Protein AF-A0A920EE60-F1 (afdb_monomer)

Structure (mmCIF, N/CA/C/O backbone):
data_AF-A0A920EE60-F1
#
_entry.id   AF-A0A920EE60-F1
#
loop_
_atom_site.group_PDB
_atom_site.id
_atom_site.type_symbol
_atom_site.label_atom_id
_atom_site.label_alt_id
_atom_site.label_comp_id
_atom_site.label_asym_id
_atom_site.label_entity_id
_atom_site.label_seq_id
_atom_site.pdbx_PDB_ins_code
_atom_site.Cartn_x
_atom_site.Cartn_y
_atom_site.Cartn_z
_atom_site.occupancy
_atom_site.B_iso_or_equiv
_atom_site.auth_seq_id
_atom_site.auth_comp_id
_atom_site.auth_asym_id
_atom_site.auth_atom_id
_atom_site.pdbx_PDB_model_num
ATOM 1 N N . MET A 1 1 ? -4.040 13.026 -26.670 1.00 43.59 1 MET A N 1
ATOM 2 C CA . MET A 1 1 ? -3.070 12.987 -25.557 1.00 43.59 1 MET A CA 1
ATOM 3 C C . MET A 1 1 ? -2.309 11.680 -25.669 1.00 43.59 1 MET A C 1
ATOM 5 O O . MET A 1 1 ? -2.954 10.640 -25.616 1.00 43.59 1 MET A O 1
ATOM 9 N N . LEU A 1 2 ? -0.996 11.716 -25.927 1.00 52.25 2 LEU A N 1
ATOM 10 C CA . LEU A 1 2 ? -0.167 10.510 -25.833 1.00 52.25 2 LEU A CA 1
ATOM 11 C C . LEU A 1 2 ? -0.231 10.015 -24.383 1.00 52.25 2 LEU A C 1
ATOM 13 O O . LEU A 1 2 ? -0.049 10.809 -23.465 1.00 52.25 2 LEU A O 1
ATOM 17 N N . ALA A 1 3 ? -0.533 8.734 -24.187 1.00 65.19 3 ALA A N 1
ATOM 18 C CA . ALA A 1 3 ? -0.475 8.118 -22.871 1.00 65.19 3 ALA A CA 1
ATOM 19 C C . ALA A 1 3 ? 0.966 8.189 -22.344 1.00 65.19 3 ALA A C 1
ATOM 21 O O . ALA A 1 3 ? 1.910 7.907 -23.084 1.00 65.19 3 ALA A O 1
ATOM 22 N N . ASP A 1 4 ? 1.122 8.542 -21.070 1.00 68.31 4 ASP A N 1
ATOM 23 C CA . ASP A 1 4 ? 2.399 8.783 -20.378 1.00 68.31 4 ASP A CA 1
ATOM 24 C C . ASP A 1 4 ? 3.144 7.465 -20.053 1.00 68.31 4 ASP A C 1
ATOM 26 O O . ASP A 1 4 ? 3.658 7.229 -18.964 1.00 68.31 4 ASP A O 1
ATOM 30 N N . LEU A 1 5 ? 3.135 6.534 -21.010 1.00 70.94 5 LEU A N 1
ATOM 31 C CA . LEU A 1 5 ? 3.666 5.176 -20.898 1.00 70.94 5 LEU A CA 1
ATOM 32 C C . LEU A 1 5 ? 5.150 5.095 -21.286 1.00 70.94 5 LEU A C 1
ATOM 34 O O . LEU A 1 5 ? 5.751 4.029 -21.175 1.00 70.94 5 LEU A O 1
ATOM 38 N N . GLY A 1 6 ? 5.742 6.196 -21.762 1.00 69.38 6 GLY A N 1
ATOM 39 C CA . GLY A 1 6 ? 7.163 6.276 -22.122 1.00 69.38 6 GLY A CA 1
ATOM 40 C C . GLY A 1 6 ? 7.592 5.349 -23.267 1.00 69.38 6 GLY A C 1
ATOM 41 O O . GLY A 1 6 ? 8.787 5.164 -23.484 1.00 69.38 6 GLY A O 1
ATOM 42 N N . VAL A 1 7 ? 6.637 4.761 -23.993 1.00 74.31 7 VAL A N 1
ATOM 43 C CA . VAL A 1 7 ? 6.872 3.874 -25.136 1.00 74.31 7 VAL A CA 1
ATOM 44 C C . VAL A 1 7 ? 6.229 4.461 -26.385 1.00 74.31 7 VAL A C 1
ATOM 46 O O . VAL A 1 7 ? 5.077 4.895 -26.359 1.00 74.31 7 VAL A O 1
ATOM 49 N N . SER A 1 8 ? 6.981 4.473 -27.485 1.00 77.75 8 SER A N 1
ATOM 50 C CA . SER A 1 8 ? 6.454 4.877 -28.786 1.00 77.75 8 SER A CA 1
ATOM 51 C C . SER A 1 8 ? 5.869 3.652 -29.495 1.00 77.75 8 SER A C 1
ATOM 53 O O . SER A 1 8 ? 6.591 2.663 -29.664 1.00 77.75 8 SER A O 1
ATOM 55 N N . PRO A 1 9 ? 4.586 3.666 -29.889 1.00 81.62 9 PRO A N 1
ATOM 56 C CA . PRO A 1 9 ? 4.014 2.587 -30.677 1.00 81.62 9 PRO A CA 1
ATOM 57 C C . PRO A 1 9 ? 4.595 2.566 -32.093 1.00 81.62 9 PRO A C 1
ATOM 59 O O . PRO A 1 9 ? 4.564 3.569 -32.802 1.00 81.62 9 PRO A O 1
ATOM 62 N N . ALA A 1 10 ? 5.083 1.403 -32.521 1.00 79.88 10 ALA A N 1
ATOM 63 C CA . ALA A 1 10 ? 5.439 1.134 -33.909 1.00 79.88 10 ALA A CA 1
ATOM 64 C C . ALA A 1 10 ? 4.220 0.542 -34.632 1.00 79.88 10 ALA A C 1
ATOM 66 O O . ALA A 1 10 ? 3.632 -0.430 -34.163 1.00 79.88 10 ALA A O 1
ATOM 67 N N . ASN A 1 11 ? 3.808 1.146 -35.744 1.00 80.12 11 ASN A N 1
ATOM 68 C CA . ASN A 1 11 ? 2.657 0.703 -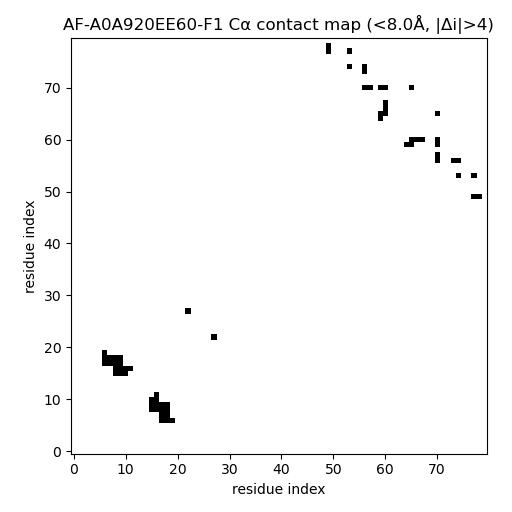36.528 1.00 80.12 11 ASN A CA 1
ATOM 69 C C . ASN A 1 11 ? 3.138 0.037 -37.825 1.00 80.12 11 ASN A C 1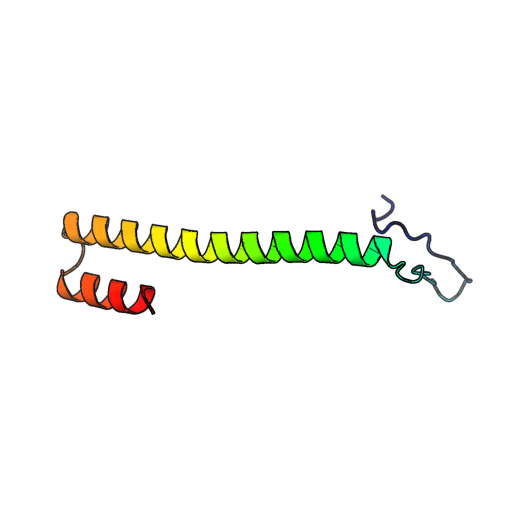
ATOM 71 O O . ASN A 1 11 ? 3.666 0.726 -38.694 1.00 80.12 11 ASN A O 1
ATOM 75 N N . ASP A 1 12 ? 2.907 -1.271 -37.963 1.00 79.19 12 ASP A N 1
ATOM 76 C CA . ASP A 1 12 ? 3.266 -2.066 -39.150 1.00 79.19 12 ASP A CA 1
ATOM 77 C C . ASP A 1 12 ? 2.062 -2.228 -40.119 1.00 79.19 12 ASP A C 1
ATOM 79 O O . ASP A 1 12 ? 1.973 -3.183 -40.890 1.00 79.19 12 ASP A O 1
ATOM 83 N N . GLY A 1 13 ? 1.070 -1.328 -40.052 1.00 78.25 13 GLY A N 1
ATOM 84 C CA . GLY A 1 13 ? -0.102 -1.261 -40.943 1.00 78.25 13 GLY A CA 1
ATOM 85 C C . GLY A 1 13 ? -1.233 -2.244 -40.614 1.00 78.25 13 GLY A C 1
ATOM 86 O O . GLY A 1 13 ? -2.397 -1.942 -40.864 1.00 78.25 13 GLY A O 1
ATOM 87 N N . SER A 1 14 ? -0.911 -3.385 -40.003 1.00 83.00 14 SER A N 1
ATOM 88 C CA . SER A 1 14 ? -1.882 -4.378 -39.503 1.00 83.00 14 SER A CA 1
ATOM 89 C C . SER A 1 14 ? -1.787 -4.622 -37.994 1.00 83.00 14 SER A C 1
ATOM 91 O O . SER A 1 14 ? -2.748 -5.088 -37.384 1.00 83.00 14 SER A O 1
ATOM 93 N N . ILE A 1 15 ? -0.645 -4.301 -37.376 1.00 83.12 15 ILE A N 1
ATOM 94 C CA . ILE A 1 15 ? -0.365 -4.548 -35.959 1.00 83.12 15 ILE A CA 1
ATOM 95 C C . ILE A 1 15 ? 0.327 -3.321 -35.360 1.00 83.12 15 ILE A C 1
ATOM 97 O O . ILE A 1 15 ? 1.228 -2.740 -35.969 1.00 83.12 15 ILE A O 1
ATOM 101 N N . LEU A 1 16 ? -0.076 -2.961 -34.139 1.00 83.00 16 LEU A N 1
ATOM 102 C CA . LEU A 1 16 ? 0.603 -1.972 -33.308 1.00 83.00 16 LEU A CA 1
ATOM 103 C C . LEU A 1 16 ? 1.547 -2.688 -32.331 1.00 83.00 16 LEU A C 1
ATOM 105 O O . LEU A 1 16 ? 1.101 -3.466 -31.488 1.00 83.00 16 LEU A O 1
ATOM 109 N N . ARG A 1 17 ? 2.849 -2.428 -32.428 1.00 83.62 17 ARG A N 1
ATOM 110 C CA . ARG A 1 17 ? 3.888 -3.018 -31.580 1.00 83.62 17 ARG A CA 1
ATOM 111 C C . ARG A 1 17 ? 4.366 -2.006 -30.542 1.00 83.62 17 ARG A C 1
ATOM 113 O O . ARG A 1 17 ? 4.786 -0.903 -30.882 1.00 83.62 17 ARG A O 1
ATOM 120 N N . LEU A 1 18 ? 4.346 -2.400 -29.271 1.00 83.31 18 LEU A N 1
ATOM 121 C CA . LEU A 1 18 ? 4.920 -1.634 -28.162 1.00 83.31 18 LEU A CA 1
ATOM 122 C C . LEU A 1 18 ? 6.208 -2.316 -27.699 1.00 83.31 18 LEU A C 1
ATOM 124 O O . LEU A 1 18 ? 6.171 -3.442 -27.205 1.00 83.31 18 LEU A O 1
ATOM 128 N N . ASN A 1 19 ? 7.342 -1.637 -27.861 1.00 78.44 19 ASN A N 1
ATOM 129 C CA . ASN A 1 19 ? 8.639 -2.157 -27.436 1.00 78.44 19 ASN A CA 1
ATOM 130 C C . ASN A 1 19 ? 8.967 -1.647 -26.031 1.00 78.44 19 ASN A C 1
ATOM 132 O O . ASN A 1 19 ? 9.218 -0.458 -25.839 1.00 78.44 19 ASN A O 1
ATOM 136 N N . PHE A 1 20 ? 8.998 -2.555 -25.057 1.00 80.69 20 PHE A N 1
ATOM 137 C CA . PHE A 1 20 ? 9.469 -2.253 -23.709 1.00 80.69 20 PHE A CA 1
ATOM 138 C C . PHE A 1 20 ? 10.961 -2.588 -23.600 1.00 80.69 20 PHE A C 1
ATOM 140 O O . PHE A 1 20 ? 11.345 -3.725 -23.890 1.00 80.69 20 PHE A O 1
ATOM 147 N N . PRO A 1 21 ? 11.817 -1.633 -23.198 1.00 79.75 21 PRO A N 1
ATOM 148 C CA . PRO A 1 21 ? 13.236 -1.905 -23.028 1.00 79.75 21 PRO A CA 1
ATOM 149 C C . PRO A 1 21 ? 13.470 -2.905 -21.882 1.00 79.75 21 PRO A C 1
ATOM 151 O O . PRO A 1 21 ? 12.695 -2.941 -20.919 1.00 79.75 21 PRO A O 1
ATOM 154 N N . PRO A 1 22 ? 14.545 -3.711 -21.948 1.00 82.44 22 PRO A N 1
ATOM 155 C CA . PRO A 1 22 ? 14.898 -4.622 -20.868 1.00 82.44 22 PRO A CA 1
ATOM 156 C C . PRO A 1 22 ? 15.210 -3.846 -19.583 1.00 82.44 22 PRO A C 1
ATOM 158 O O . PRO A 1 22 ? 15.774 -2.750 -19.606 1.00 82.44 22 PRO A O 1
ATOM 161 N N . LEU A 1 23 ? 14.854 -4.426 -18.436 1.00 85.75 23 LEU A N 1
ATOM 162 C CA . LEU A 1 23 ? 15.107 -3.807 -17.136 1.00 85.75 23 LEU A CA 1
ATOM 163 C C . LEU A 1 23 ? 16.607 -3.812 -16.823 1.00 85.75 23 LEU A C 1
ATOM 165 O O . LEU A 1 23 ? 17.192 -4.872 -16.599 1.00 85.75 23 LEU A O 1
ATOM 169 N N . THR A 1 24 ? 17.207 -2.625 -16.730 1.00 90.88 24 THR A N 1
ATOM 170 C CA . THR A 1 24 ? 18.555 -2.457 -16.174 1.00 90.88 24 THR A CA 1
ATOM 171 C C . THR A 1 24 ? 18.546 -2.692 -1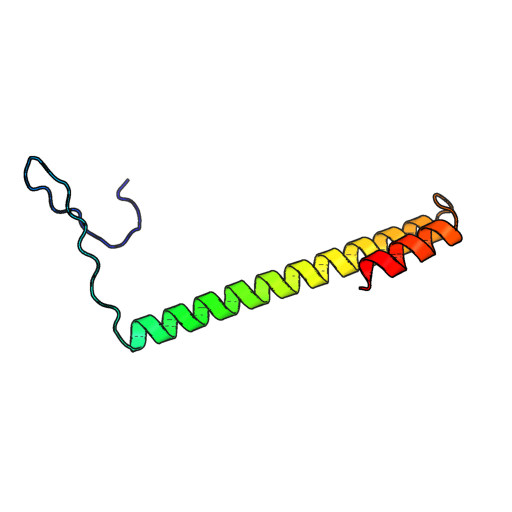4.661 1.00 90.88 24 THR A C 1
ATOM 173 O O . THR A 1 24 ? 17.510 -2.578 -13.995 1.00 90.88 24 THR A O 1
ATOM 176 N N . GLU A 1 25 ? 19.709 -3.008 -14.088 1.00 91.44 25 GLU A N 1
ATOM 177 C CA . GLU A 1 25 ? 19.840 -3.197 -12.638 1.00 91.44 25 GLU A CA 1
ATOM 178 C C . GLU A 1 25 ? 19.430 -1.933 -11.863 1.00 91.44 25 GLU A C 1
ATOM 180 O O . GLU A 1 25 ? 18.700 -2.007 -10.872 1.00 91.44 25 GLU A O 1
ATOM 185 N N . GLU A 1 26 ? 19.830 -0.760 -12.357 1.00 90.44 26 GLU A N 1
ATOM 186 C CA . GLU A 1 26 ? 19.457 0.531 -11.784 1.00 90.44 26 GLU A CA 1
ATOM 187 C C . GLU A 1 26 ? 17.938 0.745 -11.807 1.00 90.44 26 GLU A C 1
ATOM 189 O O . GLU A 1 26 ? 17.341 1.083 -10.778 1.00 90.44 26 GLU A O 1
ATOM 194 N N . ARG A 1 27 ? 17.277 0.454 -12.939 1.00 89.00 27 ARG A N 1
ATOM 195 C CA . ARG A 1 27 ? 15.820 0.589 -13.043 1.00 89.00 27 ARG A CA 1
ATOM 196 C C . ARG A 1 27 ? 15.095 -0.373 -12.106 1.00 89.00 27 ARG A C 1
ATOM 198 O O . ARG A 1 27 ? 14.099 0.006 -11.489 1.00 89.00 27 ARG A O 1
ATOM 205 N N . ARG A 1 28 ? 15.613 -1.591 -11.927 1.00 91.25 28 ARG A N 1
ATOM 206 C CA . ARG A 1 28 ? 15.074 -2.557 -10.959 1.00 91.25 28 ARG A CA 1
ATOM 207 C C . ARG A 1 28 ? 15.197 -2.039 -9.522 1.00 91.25 28 ARG A C 1
ATOM 209 O O . ARG A 1 28 ? 14.225 -2.124 -8.775 1.00 91.25 28 ARG A O 1
ATOM 216 N N . LYS A 1 29 ? 16.341 -1.459 -9.136 1.00 93.81 29 LYS A N 1
ATOM 217 C CA . LYS A 1 29 ? 16.534 -0.862 -7.798 1.00 93.81 29 LYS A CA 1
ATOM 218 C C . LYS A 1 29 ? 15.547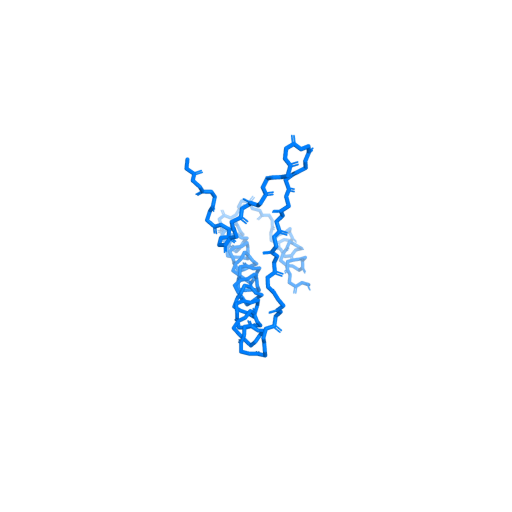 0.280 -7.534 1.00 93.81 29 LYS A C 1
ATOM 220 O O . LYS A 1 29 ? 14.963 0.338 -6.451 1.00 93.81 29 LYS A O 1
ATOM 225 N N . GLN A 1 30 ? 15.308 1.141 -8.525 1.00 91.81 30 GLN A N 1
ATOM 226 C CA . GLN A 1 30 ? 14.308 2.211 -8.429 1.00 91.81 30 GLN A CA 1
ATOM 227 C C . GLN A 1 30 ? 12.894 1.651 -8.219 1.00 91.81 30 GLN A C 1
ATOM 229 O O . GLN A 1 30 ? 12.200 2.072 -7.295 1.00 91.81 30 GLN A O 1
ATOM 234 N N . LEU A 1 31 ? 12.487 0.659 -9.019 1.00 92.62 31 LEU A N 1
ATOM 235 C CA . LEU A 1 31 ? 11.169 0.027 -8.897 1.00 92.62 31 LEU A CA 1
ATOM 236 C C . LEU A 1 31 ? 10.973 -0.646 -7.535 1.00 92.62 31 LEU A C 1
ATOM 238 O O . LEU A 1 31 ? 9.919 -0.494 -6.925 1.00 92.62 31 LEU A O 1
ATOM 242 N N . VAL A 1 32 ? 11.996 -1.324 -7.007 1.00 95.75 32 VAL A N 1
ATOM 243 C CA . VAL A 1 32 ? 11.936 -1.929 -5.666 1.00 95.75 32 VAL A CA 1
ATOM 244 C C . VAL A 1 32 ? 11.677 -0.873 -4.591 1.00 95.75 32 VAL A C 1
ATOM 246 O O . VAL A 1 32 ? 10.902 -1.124 -3.669 1.00 95.75 32 VAL A O 1
ATOM 249 N N . LYS A 1 33 ? 12.287 0.313 -4.695 1.00 94.88 33 LYS A N 1
ATOM 250 C CA . LYS A 1 33 ? 12.044 1.410 -3.748 1.00 94.88 33 LYS A CA 1
ATOM 251 C C . LYS A 1 33 ? 10.595 1.899 -3.814 1.00 94.88 33 LYS A C 1
ATOM 253 O O . LYS A 1 33 ? 9.972 2.059 -2.770 1.00 94.88 33 LYS A O 1
ATOM 258 N N . VAL A 1 34 ? 10.051 2.065 -5.020 1.00 95.69 34 VAL A N 1
ATOM 259 C CA . VAL A 1 34 ? 8.646 2.457 -5.221 1.00 95.69 34 VAL A CA 1
ATOM 260 C C . VAL A 1 34 ? 7.700 1.423 -4.611 1.00 95.69 34 VAL A C 1
ATOM 262 O O . VAL A 1 34 ? 6.836 1.775 -3.816 1.00 95.69 34 VAL A O 1
ATOM 265 N N . VAL A 1 35 ? 7.907 0.138 -4.910 1.00 96.50 35 VAL A N 1
ATOM 266 C CA . VAL A 1 35 ? 7.070 -0.950 -4.379 1.00 96.50 35 VAL A CA 1
ATOM 267 C C . VAL A 1 35 ? 7.136 -1.016 -2.852 1.00 96.50 35 VAL A C 1
ATOM 269 O O . VAL A 1 35 ? 6.110 -1.207 -2.204 1.00 96.50 35 VAL A O 1
ATOM 272 N N . LYS A 1 36 ? 8.319 -0.823 -2.254 1.00 96.31 36 LYS A N 1
ATOM 273 C CA . LYS A 1 36 ? 8.469 -0.780 -0.791 1.00 96.31 36 LYS A CA 1
ATOM 274 C C . LYS A 1 36 ? 7.677 0.363 -0.161 1.00 96.31 36 LYS A C 1
ATOM 276 O O . LYS A 1 36 ? 7.032 0.139 0.858 1.00 96.31 36 LYS A O 1
ATOM 281 N N . ASN A 1 37 ? 7.715 1.549 -0.764 1.00 97.00 37 ASN A N 1
ATOM 282 C CA . ASN A 1 37 ? 6.955 2.696 -0.274 1.00 97.00 37 ASN A CA 1
ATOM 283 C C . ASN A 1 37 ? 5.449 2.420 -0.334 1.00 97.00 37 ASN A C 1
ATOM 285 O O . ASN A 1 37 ? 4.778 2.551 0.683 1.00 97.00 37 ASN A O 1
ATOM 289 N N . LEU A 1 38 ? 4.949 1.928 -1.473 1.00 96.12 38 LEU A N 1
ATOM 290 C CA . LEU A 1 38 ? 3.538 1.555 -1.635 1.00 96.12 38 LEU A CA 1
ATOM 291 C C . LEU A 1 38 ? 3.096 0.498 -0.612 1.00 96.12 38 LEU A C 1
ATOM 293 O O . LEU A 1 38 ? 2.012 0.586 -0.038 1.00 96.12 38 LEU A O 1
ATOM 297 N N . ALA A 1 39 ? 3.945 -0.499 -0.350 1.00 96.62 39 ALA A N 1
ATOM 298 C CA . ALA A 1 39 ? 3.6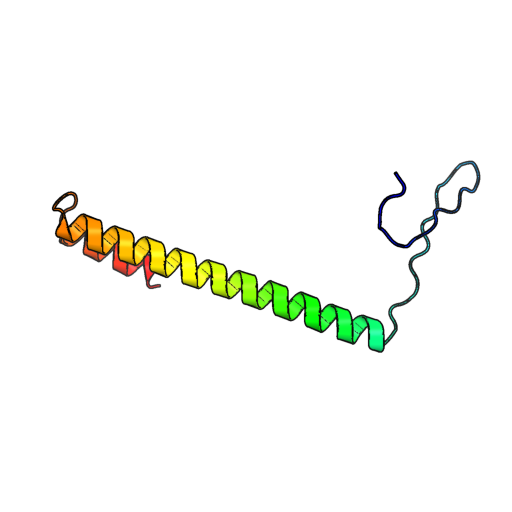60 -1.523 0.647 1.00 96.62 39 ALA A CA 1
ATOM 299 C C . ALA A 1 39 ? 3.580 -0.944 2.069 1.00 96.62 39 ALA A C 1
ATOM 301 O O . ALA A 1 39 ? 2.715 -1.350 2.848 1.00 96.62 39 ALA A O 1
ATOM 302 N N . GLU A 1 40 ? 4.462 -0.006 2.425 1.00 96.75 40 GLU A N 1
ATOM 303 C CA . GLU A 1 40 ? 4.414 0.627 3.742 1.00 96.75 40 GLU A CA 1
ATOM 304 C C . GLU A 1 40 ? 3.222 1.576 3.876 1.00 96.75 40 GLU A C 1
ATOM 306 O O . GLU A 1 40 ? 2.537 1.519 4.891 1.00 96.75 40 GLU A O 1
ATOM 311 N N . GLU A 1 41 ? 2.897 2.362 2.849 1.00 96.62 41 GLU A N 1
ATOM 312 C CA . GLU A 1 41 ? 1.680 3.185 2.816 1.00 96.62 41 GLU A CA 1
ATOM 313 C C . GLU A 1 41 ? 0.421 2.337 3.038 1.00 96.62 41 GLU A C 1
ATOM 315 O O . GLU A 1 41 ? -0.414 2.677 3.880 1.00 96.62 41 GLU A O 1
ATOM 320 N N . GLY A 1 42 ? 0.322 1.178 2.378 1.00 95.94 42 GLY A N 1
ATOM 321 C CA . GLY A 1 42 ? -0.770 0.229 2.598 1.00 95.94 42 GLY A CA 1
ATOM 322 C C . GLY A 1 42 ? -0.840 -0.272 4.046 1.00 95.94 42 GLY A C 1
ATOM 323 O O . GLY A 1 42 ? -1.909 -0.288 4.656 1.00 95.94 42 GLY A O 1
ATOM 324 N N . ARG A 1 43 ? 0.302 -0.619 4.652 1.00 95.62 43 ARG A N 1
ATOM 325 C CA . ARG A 1 43 ? 0.353 -1.034 6.066 1.00 95.62 43 ARG A CA 1
ATOM 326 C C . ARG A 1 43 ? -0.019 0.098 7.017 1.00 95.62 43 ARG A C 1
ATOM 328 O O . ARG A 1 43 ? -0.720 -0.145 7.998 1.00 95.62 43 ARG A O 1
ATOM 335 N N . ILE A 1 44 ? 0.448 1.319 6.760 1.00 96.00 44 ILE A N 1
ATOM 336 C CA . ILE A 1 44 ? 0.084 2.505 7.541 1.00 96.00 44 ILE A CA 1
ATOM 337 C C . ILE A 1 44 ? -1.424 2.731 7.458 1.00 96.00 44 ILE A C 1
ATOM 339 O O . ILE A 1 44 ? -2.044 2.925 8.500 1.00 96.00 44 ILE A O 1
ATOM 343 N N . SER A 1 45 ? -2.011 2.633 6.264 1.00 96.06 45 SER A N 1
ATOM 344 C CA . SER A 1 45 ? -3.452 2.776 6.049 1.00 96.06 45 SER A CA 1
ATOM 345 C C . SER A 1 45 ? -4.253 1.770 6.881 1.00 96.06 45 SER A C 1
ATOM 347 O O . SER A 1 45 ? -5.102 2.177 7.673 1.00 96.06 45 SER A O 1
ATOM 349 N N . ILE A 1 46 ? -3.904 0.478 6.826 1.00 94.06 46 ILE A N 1
ATOM 350 C CA . ILE A 1 46 ? -4.567 -0.567 7.629 1.00 94.06 46 ILE A CA 1
ATOM 351 C C . ILE A 1 46 ? -4.456 -0.266 9.131 1.00 94.06 46 ILE A C 1
ATOM 353 O O . ILE A 1 46 ? -5.446 -0.328 9.862 1.00 94.06 46 ILE A O 1
ATOM 357 N N . ARG A 1 47 ? -3.259 0.106 9.613 1.00 93.38 47 ARG A N 1
ATOM 358 C CA . ARG A 1 47 ? -3.062 0.480 11.025 1.00 93.38 47 ARG A CA 1
ATOM 359 C C . ARG A 1 47 ? -3.877 1.721 11.403 1.00 93.38 47 ARG A C 1
ATOM 361 O O . ARG A 1 47 ? -4.360 1.785 12.531 1.00 93.38 47 ARG A O 1
ATOM 368 N N . GLY A 1 48 ? -3.996 2.688 10.497 1.00 95.00 48 GLY A N 1
ATOM 369 C CA . GLY A 1 48 ? -4.763 3.919 10.673 1.00 95.00 48 GLY A CA 1
ATOM 370 C C . GLY A 1 48 ? -6.255 3.644 10.810 1.00 95.00 48 GLY A C 1
ATOM 371 O O . GLY A 1 48 ? -6.847 4.054 11.804 1.00 95.00 48 GLY A O 1
ATOM 372 N N . ILE A 1 49 ? -6.829 2.868 9.885 1.00 94.12 49 ILE A N 1
ATOM 373 C CA . ILE A 1 49 ? -8.239 2.451 9.922 1.00 94.12 49 ILE A CA 1
ATOM 374 C C . ILE A 1 49 ? -8.534 1.724 11.232 1.00 94.12 49 ILE A C 1
ATOM 376 O O . ILE A 1 49 ? -9.451 2.105 11.951 1.00 94.12 49 ILE A O 1
ATOM 380 N N . ARG A 1 50 ? -7.699 0.747 11.612 1.00 92.81 50 ARG A N 1
ATOM 381 C CA . ARG A 1 50 ? -7.868 0.018 12.876 1.00 92.81 50 ARG A CA 1
ATOM 382 C C . ARG A 1 50 ? -7.895 0.944 14.098 1.00 92.81 50 ARG A C 1
ATOM 384 O O . ARG A 1 50 ? -8.685 0.727 15.011 1.00 92.81 50 ARG A O 1
ATOM 391 N N . ARG A 1 51 ? -7.038 1.973 14.141 1.00 92.94 51 ARG A N 1
ATOM 392 C CA . ARG A 1 51 ? -7.060 2.971 15.228 1.00 92.94 51 ARG A CA 1
ATOM 393 C C . ARG A 1 51 ? -8.311 3.848 15.188 1.00 92.94 51 ARG A C 1
ATOM 395 O O . ARG A 1 51 ? -8.860 4.098 16.252 1.00 92.94 51 ARG A O 1
ATOM 402 N N . SER A 1 52 ? -8.747 4.290 14.005 1.00 93.81 52 SER A N 1
ATOM 403 C CA . SER A 1 52 ? -9.968 5.097 13.848 1.00 93.81 52 SER A CA 1
ATOM 404 C C . SER A 1 52 ? -11.178 4.353 14.393 1.00 93.81 52 SER A C 1
ATOM 406 O O . SER A 1 52 ? -11.856 4.857 15.278 1.00 93.81 52 SER A O 1
ATOM 408 N N . VAL A 1 53 ? -11.364 3.101 13.965 1.00 92.31 53 VAL A N 1
ATOM 409 C CA . VAL A 1 53 ? -12.496 2.277 14.405 1.00 92.31 53 VAL A CA 1
ATOM 410 C C . VAL A 1 53 ? -12.441 2.013 15.914 1.00 92.31 53 VAL A C 1
ATOM 412 O O . VAL A 1 53 ? -13.465 2.099 16.583 1.00 92.31 53 VAL A O 1
ATOM 415 N N . ARG A 1 54 ? -11.258 1.760 16.496 1.00 90.19 54 ARG A N 1
ATOM 416 C CA . ARG A 1 54 ? -11.122 1.657 17.962 1.00 90.19 54 ARG A CA 1
ATOM 417 C C . ARG A 1 54 ? -11.541 2.941 18.680 1.00 90.19 54 ARG A C 1
ATOM 419 O O . ARG A 1 54 ? -12.226 2.866 19.692 1.00 90.19 54 ARG A O 1
ATOM 426 N N . GLN A 1 55 ? -11.117 4.101 18.178 1.00 92.00 55 GLN A N 1
ATOM 427 C CA . GLN A 1 55 ? -11.462 5.388 18.780 1.00 92.00 55 GLN A CA 1
ATOM 428 C C . GLN A 1 55 ? -12.963 5.674 18.666 1.00 92.00 55 GLN A C 1
ATOM 430 O O . GLN A 1 55 ? -13.563 6.179 19.609 1.00 92.00 55 GLN A O 1
ATOM 435 N N . GLU A 1 56 ? -13.571 5.338 17.530 1.00 91.38 56 GLU A N 1
ATOM 436 C CA . GLU A 1 56 ? -15.013 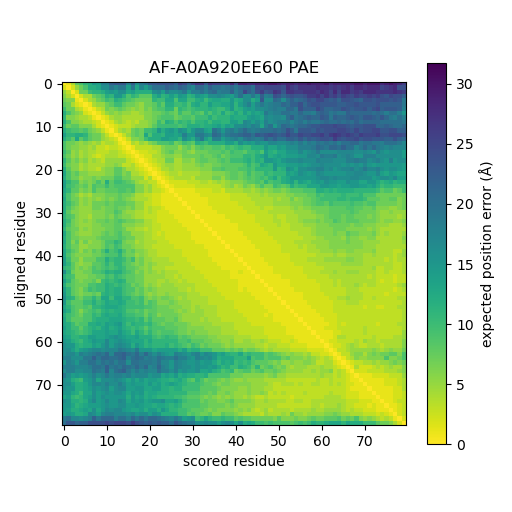5.450 17.315 1.00 91.38 56 GLU A CA 1
ATOM 437 C C . GLU A 1 56 ? -15.794 4.557 18.286 1.00 91.38 56 GLU A C 1
ATOM 439 O O . GLU A 1 56 ? -16.741 5.032 18.905 1.00 91.38 56 GLU A O 1
ATOM 444 N N . LEU A 1 57 ? -15.364 3.309 18.497 1.00 90.38 57 LEU A N 1
ATOM 445 C CA . LEU A 1 57 ? -15.988 2.411 19.474 1.00 90.38 57 LEU A CA 1
ATOM 446 C C . LEU A 1 57 ? -15.877 2.920 20.915 1.00 90.38 57 LEU A C 1
ATOM 448 O O . LEU A 1 57 ? -16.862 2.874 21.643 1.00 90.38 57 LEU A O 1
ATOM 452 N N . ASP A 1 58 ? -14.711 3.429 21.319 1.00 88.38 58 ASP A N 1
ATOM 453 C CA . ASP A 1 58 ? -14.511 4.017 22.653 1.00 88.38 58 ASP A CA 1
ATOM 454 C C . ASP A 1 58 ? -15.395 5.260 22.864 1.00 88.38 58 ASP A C 1
ATOM 456 O O . ASP A 1 58 ? -15.959 5.465 23.938 1.00 88.38 58 ASP A O 1
ATOM 460 N N . ASN A 1 59 ? -15.574 6.076 21.822 1.00 91.56 59 ASN A N 1
ATOM 461 C CA . ASN A 1 59 ? -16.483 7.220 21.871 1.00 91.56 59 ASN A CA 1
ATOM 462 C C . ASN A 1 59 ? -17.949 6.777 21.998 1.00 91.56 59 ASN A C 1
ATOM 464 O O . ASN A 1 59 ? -18.689 7.361 22.789 1.00 91.56 59 ASN A O 1
ATOM 468 N N . LEU A 1 60 ? -18.358 5.749 21.247 1.00 89.81 60 LEU A N 1
ATOM 469 C CA . LEU A 1 60 ? -19.716 5.208 21.295 1.00 89.81 60 LEU A CA 1
ATOM 470 C C . LEU A 1 60 ? -20.038 4.588 22.668 1.00 89.81 60 LEU A C 1
ATOM 472 O O . LEU A 1 60 ? -21.101 4.865 23.222 1.00 89.81 60 LEU A O 1
ATOM 476 N N . ASP A 1 61 ? -19.105 3.837 23.261 1.00 88.50 61 ASP A N 1
ATOM 477 C CA . ASP A 1 61 ? -19.248 3.275 24.616 1.00 88.50 61 ASP A CA 1
ATOM 478 C C . ASP A 1 61 ? -19.412 4.390 25.666 1.00 88.50 61 ASP A C 1
ATOM 480 O O . ASP A 1 61 ? -20.339 4.375 26.475 1.00 88.50 61 ASP A O 1
ATOM 484 N N . LYS A 1 62 ? -18.588 5.446 25.586 1.00 87.94 62 LYS A N 1
ATOM 485 C CA . LYS A 1 62 ? -18.690 6.622 26.472 1.00 87.94 62 LYS A CA 1
ATOM 486 C C . LYS A 1 62 ? -19.990 7.404 26.309 1.00 87.94 62 LYS A C 1
ATOM 488 O O . LYS A 1 62 ? -20.476 7.972 27.285 1.00 87.94 62 LYS A O 1
ATOM 493 N N . SER A 1 63 ? -20.528 7.478 25.092 1.00 91.38 63 SER A N 1
ATOM 494 C CA . SER A 1 63 ? -21.808 8.144 24.824 1.00 91.38 63 SER A CA 1
ATOM 495 C C . SER A 1 63 ? -23.021 7.344 25.313 1.00 91.38 63 SER A C 1
ATOM 497 O O . SER A 1 63 ? -24.097 7.915 25.466 1.00 91.38 63 SER A O 1
ATOM 499 N N . GLY A 1 64 ? -22.844 6.051 25.609 1.00 85.94 64 GLY A N 1
ATOM 500 C CA . GLY A 1 64 ? -23.923 5.149 26.011 1.00 85.94 64 GLY A CA 1
ATOM 501 C C . GLY A 1 64 ? -24.786 4.650 24.847 1.00 85.94 64 GLY A C 1
ATOM 502 O O . GLY A 1 64 ? -25.803 4.004 25.089 1.00 85.94 64 GLY A O 1
ATOM 503 N N . ASP A 1 65 ? -24.382 4.916 23.601 1.00 86.69 65 ASP A N 1
ATOM 504 C CA . ASP A 1 65 ? -25.091 4.485 22.388 1.00 86.69 65 ASP A CA 1
ATOM 505 C C . ASP A 1 65 ? -24.984 2.966 22.143 1.00 86.69 65 ASP A C 1
ATOM 507 O O . ASP A 1 65 ? -25.736 2.398 21.347 1.00 86.69 65 ASP A O 1
ATOM 511 N N . VAL A 1 66 ? -24.060 2.285 22.830 1.00 85.62 66 VAL A N 1
ATOM 512 C CA . VAL A 1 66 ? -23.848 0.831 22.756 1.00 85.62 66 VAL A CA 1
ATOM 513 C C . VAL A 1 66 ? -23.652 0.251 24.152 1.00 85.62 66 VAL A C 1
ATOM 515 O O . VAL A 1 66 ? -23.157 0.916 25.056 1.00 85.62 66 VAL A O 1
ATOM 518 N N . SER A 1 67 ? -24.017 -1.021 24.323 1.00 88.06 67 SER A N 1
ATOM 519 C CA . SER A 1 67 ? -23.709 -1.768 25.544 1.00 88.06 67 SER A CA 1
ATOM 520 C C . SER A 1 67 ? -22.202 -2.013 25.666 1.00 88.06 67 SER A C 1
ATOM 522 O O . SER A 1 67 ? -21.557 -2.393 24.685 1.00 88.06 67 SER A O 1
ATOM 524 N N . SER A 1 68 ? -21.666 -1.902 26.884 1.00 83.94 68 SER A N 1
ATOM 525 C CA . SER A 1 68 ? -20.250 -2.167 27.182 1.00 83.94 68 SER A CA 1
ATOM 526 C C . SER A 1 68 ? -19.809 -3.579 26.763 1.00 83.94 68 SER A C 1
ATOM 528 O O . SER A 1 68 ? -18.701 -3.773 26.257 1.00 83.94 68 SER A O 1
ATOM 530 N N . ASP A 1 69 ? -20.703 -4.569 26.871 1.00 86.94 69 ASP A N 1
ATOM 531 C CA . ASP A 1 69 ? -20.438 -5.940 26.415 1.00 86.94 69 ASP A CA 1
ATOM 532 C C . ASP A 1 69 ? -20.262 -6.022 24.891 1.00 86.94 69 ASP A C 1
ATOM 534 O O . ASP A 1 69 ? -19.401 -6.755 24.394 1.00 86.94 69 ASP A O 1
ATOM 538 N N . ASP A 1 70 ? -21.058 -5.266 24.134 1.00 86.94 70 ASP A N 1
ATOM 539 C CA . ASP A 1 70 ? -20.990 -5.256 22.673 1.00 86.94 70 ASP A CA 1
ATOM 540 C C . ASP A 1 70 ? -19.791 -4.443 22.175 1.00 86.94 70 ASP A C 1
ATOM 542 O O . ASP A 1 70 ? -19.098 -4.887 21.254 1.00 86.94 70 ASP A O 1
ATOM 546 N N . ALA A 1 71 ? -19.471 -3.324 22.833 1.00 86.12 71 ALA A N 1
ATOM 547 C CA . ALA A 1 71 ? -18.262 -2.547 22.569 1.00 86.12 71 ALA A CA 1
ATOM 548 C C . ALA A 1 71 ? -16.989 -3.384 22.799 1.00 86.12 71 ALA A C 1
ATOM 550 O O . ALA A 1 71 ? -16.076 -3.384 21.966 1.00 86.12 71 ALA A O 1
ATOM 551 N N . LYS A 1 72 ? -16.953 -4.178 23.878 1.00 86.62 72 LYS A N 1
ATOM 552 C CA . LYS A 1 72 ? -15.834 -5.078 24.188 1.00 86.62 72 LYS A CA 1
ATOM 553 C C . LYS A 1 72 ? -15.686 -6.216 23.173 1.00 86.62 72 LYS A C 1
ATOM 555 O O . LYS A 1 72 ? -14.581 -6.496 22.721 1.00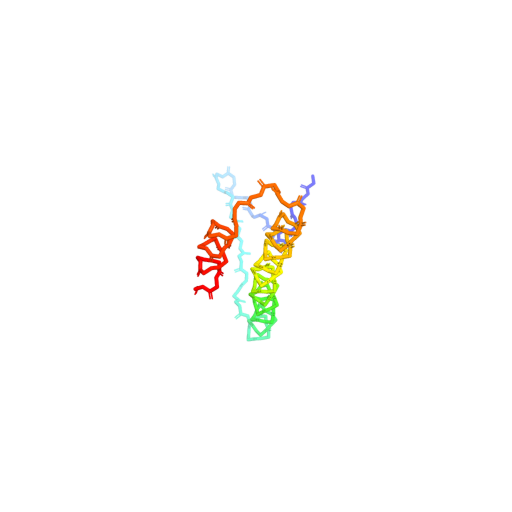 86.62 72 LYS A O 1
ATOM 560 N N . ARG A 1 73 ? -16.786 -6.846 22.747 1.00 88.38 73 ARG A N 1
ATOM 561 C CA . ARG A 1 73 ? -16.740 -7.870 21.683 1.00 88.38 73 ARG A CA 1
ATOM 562 C C . ARG A 1 73 ? -16.278 -7.295 20.345 1.00 88.38 73 ARG A C 1
ATOM 564 O O . ARG A 1 73 ? -15.609 -7.987 19.578 1.00 88.38 73 ARG A O 1
ATOM 571 N N . ALA A 1 74 ? -16.679 -6.066 20.026 1.00 88.38 74 ALA A N 1
ATOM 572 C CA . ALA A 1 74 ? -16.284 -5.402 18.791 1.00 88.38 74 ALA A CA 1
ATOM 573 C C . ALA A 1 74 ? -14.787 -5.060 18.790 1.00 88.38 74 ALA A C 1
ATOM 575 O O . ALA A 1 74 ? -14.119 -5.308 17.786 1.00 88.38 74 ALA A O 1
ATOM 576 N N . SER A 1 75 ? -14.244 -4.571 19.910 1.00 85.56 75 SER A N 1
ATOM 577 C CA . SER A 1 75 ? -12.811 -4.282 20.034 1.00 85.56 75 SER A CA 1
ATOM 578 C C . SER A 1 75 ? -11.960 -5.549 19.938 1.00 85.56 75 SER A C 1
ATOM 580 O O . SER A 1 75 ? -11.015 -5.580 19.155 1.00 85.56 75 SER A O 1
ATOM 582 N N . GLU A 1 76 ? -12.349 -6.642 20.601 1.00 87.94 76 GLU A N 1
ATOM 583 C CA . GLU A 1 76 ? -11.654 -7.933 20.486 1.00 87.94 76 GLU A CA 1
ATOM 584 C C . GLU A 1 76 ? -11.557 -8.421 19.030 1.00 87.94 76 GLU A C 1
ATOM 586 O O . GLU A 1 76 ? -10.526 -8.948 18.628 1.00 87.94 76 GLU A O 1
ATOM 591 N N . LYS A 1 77 ? -12.585 -8.190 18.202 1.00 87.44 77 LYS A N 1
ATOM 592 C CA . LYS A 1 77 ? -12.566 -8.558 16.772 1.00 87.44 77 LYS A CA 1
ATOM 593 C C . LYS A 1 77 ? -11.658 -7.679 15.910 1.00 87.44 77 LYS A C 1
ATOM 595 O O . LYS A 1 77 ? -11.209 -8.132 14.863 1.00 87.44 77 LYS A O 1
ATOM 600 N N . ILE A 1 78 ? -11.436 -6.429 16.305 1.00 86.88 78 ILE A N 1
ATOM 601 C CA . ILE A 1 78 ? -10.601 -5.458 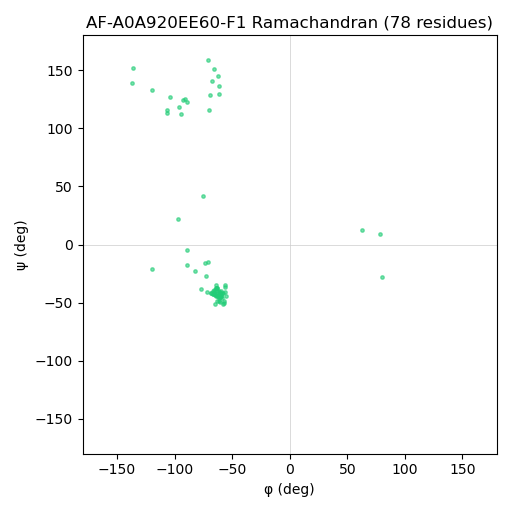15.577 1.00 86.88 78 ILE A CA 1
ATOM 602 C C . ILE A 1 78 ? -9.112 -5.650 15.904 1.00 86.88 78 ILE A C 1
ATOM 604 O O . ILE A 1 78 ? -8.231 -5.238 15.141 1.00 86.88 78 ILE A O 1
ATOM 608 N N . ASP A 1 79 ? -8.838 -6.261 17.051 1.00 78.62 79 ASP A N 1
ATOM 609 C CA . ASP A 1 79 ? -7.513 -6.352 17.652 1.00 78.62 79 ASP A CA 1
ATOM 610 C C . ASP A 1 79 ? -6.710 -7.575 17.190 1.00 78.62 79 ASP A C 1
ATOM 612 O O . ASP A 1 79 ? -5.481 -7.564 17.315 1.00 78.62 79 ASP A O 1
ATOM 616 N N . VAL A 1 80 ? -7.403 -8.570 16.626 1.00 66.00 80 VAL A N 1
ATOM 617 C CA . VAL A 1 80 ? -6.862 -9.780 15.976 1.00 66.00 80 VAL A CA 1
ATOM 618 C C . VAL A 1 80 ? -6.290 -9.449 14.597 1.00 66.00 80 VAL A C 1
ATOM 620 O O . VAL A 1 80 ? -5.183 -9.950 14.296 1.00 66.00 80 VAL A O 1
#

Mean predicted aligned error: 8.64 Å

Nearest PDB structures (foldseek):
  1is1-assembly1_A  TM=8.516E-01  e=3.988E-05  Vibrio parahaemolyticus
  4kb2-assembly1_A  TM=7.794E-01  e=6.856E-05  Mycobacterium tuberculosis
  6eri-assembly1_Az  TM=7.840E-01  e=5.229E-05  Spinacia oleracea
  1wqf-assembly1_A  TM=8.043E-01  e=9.620E-05  Mycobacterium tuberculosis
  6vud-assembly1_B  TM=8.855E-01  e=2.321E-03  Ehrlichia chaffeensis str. Arkansas

Secondary structure (DSSP, 8-state):
---SSS-PEEE-SS-EEE-PPP--HHHHHHHHHHHHHHHHHHHHHHHHH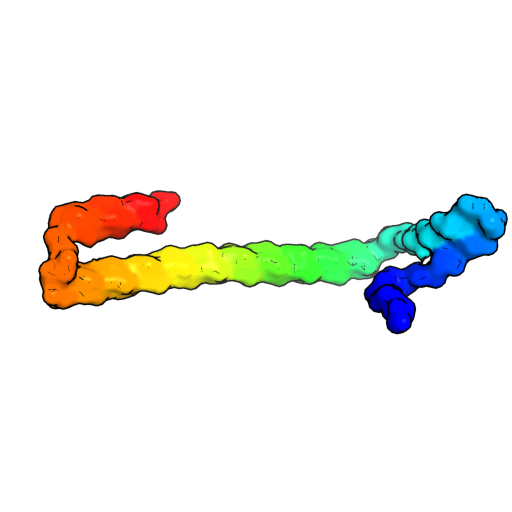HHHHHHHHHHHHHHTSS-HHHHHHHHHHHH-

pLDDT: mean 86.46, std 9.73, range [43.59, 97.0]

Radius of gyration: 24.64 Å; Cα contacts (8 Å, |Δi|>4): 33; chains: 1; bounding box: 45×23×68 Å

Sequence (80 aa):
MLADLGVSPANDGSILRLNFPPLTEERRKQLVKVVKNLAEEGRISIRGIRRSVRQELDNLDKSGDVSSDDAKRASEKIDV

Foldseek 3Di:
DPPPPPWDWDDPPVDTDTDDDDDDPVNVVVVVVVVVVVVVVVVVVLVVVLVVVLVVLVVCVVVVVDDPVVSVVVNVVSVD

Solvent-accessible surface area (backbone atoms only — not comparable to full-atom values): 4939 Å² total; per-residue (Å²): 129,84,73,95,72,89,58,70,74,45,73,75,89,84,51,81,44,76,70,77,80,81,84,47,74,69,58,49,56,53,50,52,54,52,54,52,50,55,54,49,52,53,52,50,48,56,54,47,52,52,49,49,55,52,53,52,44,55,51,36,42,75,71,60,80,43,53,66,71,57,44,51,56,53,49,59,67,69,72,111